Protein AF-A0ABD1F7T0-F1 (afdb_monomer_lite)

pLDDT: mean 81.69, std 9.95, range [51.38, 94.88]

Radius of gyration: 28.8 Å; chains: 1; bounding box: 38×27×97 Å

Organism: Hypothenemus hampei (NCBI:txid57062)

Sequence (113 aa):
MATAFLEFISVFTALTSLVLCATCKEEIKFSRSASRGLGFKISLQCGCDDVTYINSSPFINKSFEINRRIDRSERRVSCASMEARTARKSERASENSQFEVEEGTLYEAGIAD

Structure (mmCIF, N/CA/C/O backbone):
data_AF-A0ABD1F7T0-F1
#
_entry.id   AF-A0ABD1F7T0-F1
#
loop_
_atom_site.group_PDB
_atom_site.id
_atom_site.type_symbol
_atom_site.label_atom_id
_atom_site.label_alt_id
_atom_site.label_comp_id
_atom_site.label_asym_id
_atom_site.label_entity_id
_atom_site.label_seq_id
_atom_site.pdbx_PDB_ins_code
_atom_site.Cartn_x
_atom_site.Cartn_y
_atom_site.Cartn_z
_atom_site.occupancy
_atom_site.B_iso_or_equiv
_atom_site.auth_seq_id
_atom_site.auth_comp_id
_atom_site.auth_asym_id
_atom_site.auth_atom_id
_atom_site.pdbx_PDB_model_num
ATOM 1 N N . MET A 1 1 ? -11.866 8.534 -17.931 1.00 54.59 1 MET A N 1
ATOM 2 C CA . MET A 1 1 ? -12.017 7.752 -16.684 1.00 54.59 1 MET A CA 1
ATOM 3 C C . MET A 1 1 ? -11.525 8.617 -15.541 1.00 54.59 1 MET A C 1
ATOM 5 O O . MET A 1 1 ? -10.349 8.950 -15.536 1.00 54.59 1 MET A O 1
ATOM 9 N N . ALA A 1 2 ? -12.405 9.047 -14.639 1.00 52.03 2 ALA A N 1
ATOM 10 C CA . ALA A 1 2 ? -11.979 9.765 -13.443 1.00 52.03 2 ALA A CA 1
ATOM 11 C C . ALA A 1 2 ? -11.396 8.748 -12.453 1.00 52.03 2 ALA A C 1
ATOM 13 O O . ALA A 1 2 ? -12.101 7.853 -11.992 1.00 52.03 2 ALA A O 1
ATOM 14 N N . THR A 1 3 ? -10.100 8.835 -12.175 1.00 63.72 3 THR A N 1
ATOM 15 C CA . THR A 1 3 ? -9.465 8.060 -11.105 1.00 63.72 3 THR A CA 1
ATOM 16 C C . THR A 1 3 ? -9.754 8.745 -9.777 1.00 63.72 3 THR A C 1
ATOM 18 O O . THR A 1 3 ? -9.250 9.838 -9.529 1.00 63.72 3 THR A O 1
ATOM 21 N N . ALA A 1 4 ? -10.571 8.115 -8.936 1.00 72.31 4 ALA A N 1
ATOM 22 C CA . ALA A 1 4 ? -10.790 8.549 -7.563 1.00 72.31 4 ALA A CA 1
ATOM 23 C C . ALA A 1 4 ? -9.745 7.901 -6.644 1.00 72.31 4 ALA A C 1
ATOM 25 O O . ALA A 1 4 ? -9.541 6.686 -6.690 1.00 72.31 4 ALA A O 1
ATOM 26 N N . PHE A 1 5 ? -9.094 8.711 -5.811 1.00 75.69 5 PHE A N 1
ATOM 27 C CA . PHE A 1 5 ? -8.197 8.242 -4.759 1.00 75.69 5 PHE A CA 1
ATOM 28 C C . PHE A 1 5 ? -8.946 8.272 -3.429 1.00 75.69 5 PHE A C 1
ATOM 30 O O . PHE A 1 5 ? -9.522 9.294 -3.064 1.00 75.69 5 PHE A O 1
ATOM 37 N N . LEU A 1 6 ? -8.952 7.146 -2.717 1.00 77.31 6 LEU A N 1
ATOM 38 C CA . LEU A 1 6 ? -9.518 7.061 -1.375 1.00 77.31 6 LEU A CA 1
ATOM 39 C C . LEU A 1 6 ? -8.431 7.370 -0.346 1.00 77.31 6 LEU A C 1
ATOM 41 O O . LEU A 1 6 ? -7.393 6.708 -0.308 1.00 77.31 6 LEU A O 1
ATOM 45 N N . GLU A 1 7 ? -8.686 8.374 0.487 1.00 82.31 7 GLU A N 1
ATOM 46 C CA . GLU A 1 7 ? -7.817 8.744 1.599 1.00 82.31 7 GLU A CA 1
ATOM 47 C C . GLU A 1 7 ? -8.207 7.897 2.821 1.00 82.31 7 GLU A C 1
ATOM 49 O O . GLU A 1 7 ? -9.231 8.120 3.470 1.00 82.31 7 GLU A O 1
ATOM 54 N N . PHE A 1 8 ? -7.426 6.846 3.082 1.00 81.44 8 PHE A N 1
ATOM 55 C CA . PHE A 1 8 ? -7.761 5.851 4.101 1.00 81.44 8 PHE A CA 1
ATOM 56 C C . PHE A 1 8 ? -7.754 6.418 5.525 1.00 81.44 8 PHE A C 1
ATOM 58 O O . PHE A 1 8 ? -8.502 5.911 6.357 1.00 81.44 8 PHE A O 1
ATOM 65 N N . ILE A 1 9 ? -6.970 7.460 5.825 1.00 83.19 9 ILE A N 1
ATOM 66 C CA . ILE A 1 9 ? -6.943 8.068 7.164 1.00 83.19 9 ILE A CA 1
ATOM 67 C C . ILE A 1 9 ? -8.309 8.686 7.474 1.00 83.19 9 ILE A C 1
ATOM 69 O O . ILE A 1 9 ? -8.867 8.436 8.541 1.00 83.19 9 ILE A O 1
ATOM 73 N N . SER A 1 10 ? -8.895 9.406 6.522 1.00 86.31 10 SER A N 1
ATOM 74 C CA . SER A 1 10 ? -10.226 10.005 6.632 1.00 86.31 10 SER A CA 1
ATOM 75 C C . SER A 1 10 ? -11.302 8.940 6.814 1.00 86.31 10 SER A C 1
ATOM 77 O O . SER A 1 10 ? -12.172 9.084 7.671 1.00 86.31 10 SER A O 1
ATOM 79 N N . VAL A 1 11 ? -11.212 7.832 6.069 1.00 88.31 11 VAL A N 1
ATOM 80 C CA . VAL A 1 11 ? -12.154 6.710 6.200 1.00 88.31 11 VAL A CA 1
ATOM 81 C C . VAL A 1 11 ? -12.070 6.078 7.590 1.00 88.31 11 VAL A C 1
ATOM 83 O O . VAL A 1 11 ? -13.096 5.930 8.246 1.00 88.31 11 VAL A O 1
ATOM 86 N N . PHE A 1 12 ? -10.873 5.744 8.082 1.00 87.38 12 PHE A N 1
ATOM 87 C CA . PHE A 1 12 ? -10.719 5.162 9.422 1.00 87.38 12 PHE A CA 1
ATOM 88 C C . PHE A 1 12 ? -11.112 6.135 10.539 1.00 87.38 12 PHE A C 1
ATOM 90 O O . PHE A 1 12 ? -11.680 5.714 11.546 1.00 87.38 12 PHE A O 1
ATOM 97 N N . THR A 1 13 ? -10.878 7.434 10.348 1.00 87.00 13 THR A N 1
ATOM 98 C CA . THR A 1 13 ? -11.300 8.467 11.304 1.00 87.00 13 THR A CA 1
ATOM 99 C C . THR A 1 13 ? -12.823 8.534 11.391 1.00 87.00 13 THR A C 1
ATOM 101 O O . THR A 1 13 ? -13.371 8.502 12.488 1.00 87.00 13 THR A O 1
ATOM 104 N N . ALA A 1 14 ? -13.517 8.533 10.249 1.00 88.88 14 ALA A N 1
ATOM 105 C CA . ALA A 1 14 ? -14.977 8.479 10.212 1.00 88.88 14 ALA A CA 1
ATOM 106 C C . ALA A 1 14 ? -15.535 7.157 10.769 1.00 88.88 14 ALA A C 1
ATOM 108 O O . ALA A 1 14 ? -16.569 7.153 11.425 1.00 88.88 14 ALA A O 1
ATOM 109 N N . LEU A 1 15 ? -14.858 6.028 10.542 1.00 88.94 15 LEU A N 1
ATOM 110 C CA . LEU A 1 15 ? -15.286 4.732 11.080 1.00 88.94 15 LEU A CA 1
ATOM 111 C C . LEU A 1 15 ? -15.114 4.626 12.597 1.00 88.94 15 LEU A C 1
ATOM 113 O O . LEU A 1 15 ? -15.890 3.922 13.234 1.00 88.94 15 LEU A O 1
ATOM 117 N N . THR A 1 16 ? -14.137 5.321 13.182 1.00 87.56 16 THR A N 1
ATOM 118 C CA . THR A 1 16 ? -13.896 5.302 14.637 1.00 87.56 16 THR A CA 1
ATOM 119 C C . THR A 1 16 ? -15.125 5.773 15.421 1.00 87.56 16 THR A C 1
ATOM 121 O O . THR A 1 16 ? -15.437 5.195 16.455 1.00 87.56 16 THR A O 1
ATOM 124 N N . SER A 1 17 ? -15.867 6.759 14.904 1.00 86.38 17 SER A N 1
ATOM 125 C CA . SER A 1 17 ? -17.091 7.266 15.544 1.00 86.38 17 SER A CA 1
ATOM 126 C C . SER A 1 17 ? -18.356 6.466 15.213 1.00 86.38 17 SER A C 1
ATOM 128 O O . SER A 1 17 ? -19.402 6.696 15.815 1.00 86.38 17 SER A O 1
ATOM 130 N N . LEU A 1 18 ? -18.290 5.542 14.249 1.00 85.88 18 LEU A N 1
ATOM 131 C CA . LEU A 1 18 ? -19.441 4.756 13.788 1.00 85.88 18 LEU A CA 1
ATOM 132 C C . LEU A 1 18 ? -19.398 3.298 14.261 1.00 85.88 18 L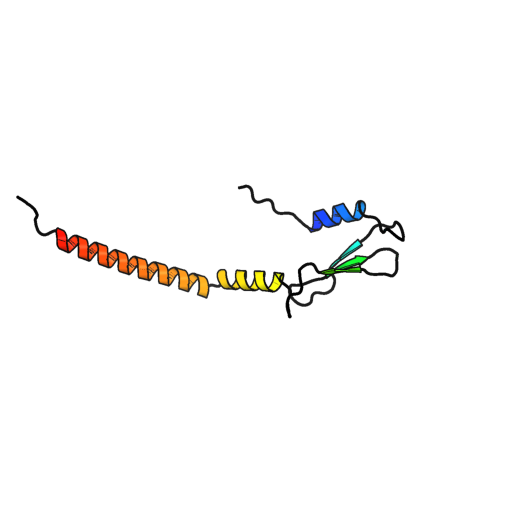EU A C 1
ATOM 134 O O . LEU A 1 18 ? -20.446 2.664 14.385 1.00 85.88 18 LEU A O 1
ATOM 138 N N . VAL A 1 19 ? -18.205 2.742 14.487 1.00 87.94 19 VAL A N 1
ATOM 139 C CA . VAL A 1 19 ? -18.010 1.324 14.807 1.00 87.94 19 VAL A CA 1
ATOM 140 C C . VAL A 1 19 ? -17.762 1.143 16.303 1.00 87.94 19 VAL A C 1
ATOM 142 O O . VAL A 1 19 ? -16.757 1.598 16.847 1.00 87.94 19 VAL A O 1
ATOM 145 N N . LEU A 1 20 ? -18.666 0.408 16.951 1.00 88.38 20 LEU A N 1
ATOM 146 C CA . LEU A 1 20 ? -18.584 0.046 18.366 1.00 88.38 20 LEU A CA 1
ATOM 147 C C . LEU A 1 20 ? -18.115 -1.403 18.536 1.00 88.38 20 LEU A C 1
ATOM 149 O O . LEU A 1 20 ? -18.424 -2.274 17.718 1.00 88.38 20 LEU A O 1
ATOM 153 N N . CYS A 1 21 ? -17.404 -1.680 19.627 1.00 86.38 21 CYS A N 1
ATOM 154 C CA . CYS A 1 21 ? -17.041 -3.041 20.006 1.00 86.38 21 CYS A CA 1
ATOM 155 C C . CYS A 1 21 ? -18.286 -3.852 20.395 1.00 86.38 21 CYS A C 1
ATOM 157 O O . CYS A 1 21 ? -19.114 -3.401 21.186 1.00 86.38 21 CYS A O 1
ATOM 159 N N . ALA A 1 22 ? -18.397 -5.083 19.891 1.00 86.19 22 ALA A N 1
ATOM 160 C CA . ALA A 1 22 ? -19.527 -5.962 20.193 1.00 86.19 22 ALA A CA 1
ATOM 161 C C . ALA A 1 22 ? -19.621 -6.342 21.686 1.00 86.19 22 ALA A C 1
ATOM 163 O O . ALA A 1 22 ? -20.720 -6.577 22.184 1.00 86.19 22 ALA A O 1
ATOM 164 N N . THR A 1 23 ? -18.486 -6.381 22.394 1.00 87.06 23 THR A N 1
ATOM 165 C CA . THR A 1 23 ? -18.404 -6.831 23.792 1.00 87.06 23 THR A CA 1
ATOM 166 C C . THR A 1 23 ? -18.547 -5.673 24.781 1.00 87.06 23 THR A C 1
ATOM 168 O O . THR A 1 23 ? -19.458 -5.689 25.605 1.00 87.06 23 THR A O 1
ATOM 171 N N . CYS A 1 24 ? -17.683 -4.650 24.701 1.00 87.38 24 CYS A N 1
ATOM 172 C CA . CYS A 1 24 ? -17.690 -3.527 25.651 1.00 87.38 24 CYS A CA 1
ATOM 173 C C . CYS A 1 24 ? -18.557 -2.332 25.226 1.00 87.38 24 CYS A C 1
ATOM 175 O O . CYS A 1 24 ? -18.767 -1.436 26.036 1.00 87.38 24 CYS A O 1
ATOM 177 N N . LYS A 1 25 ? -19.075 -2.304 23.986 1.00 88.00 25 LYS A N 1
ATOM 178 C CA . LYS A 1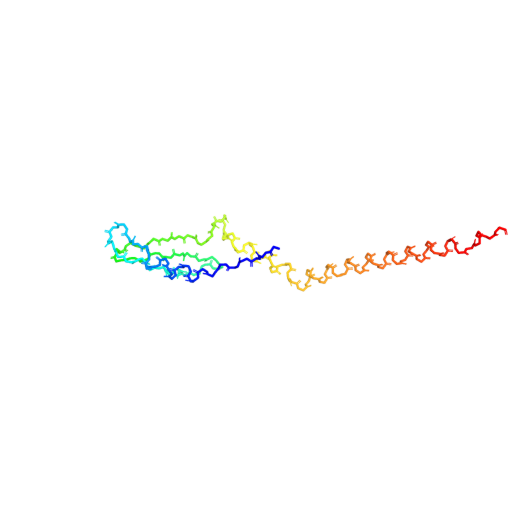 25 ? -19.840 -1.178 23.402 1.00 88.00 25 LYS A CA 1
ATOM 179 C C . LYS A 1 25 ? -19.104 0.166 23.362 1.00 88.00 25 LYS A C 1
ATOM 181 O O . LYS A 1 25 ? -19.728 1.188 23.094 1.00 88.00 25 LYS A O 1
ATOM 186 N N . GLU A 1 26 ? -17.797 0.171 23.587 1.00 85.81 26 GLU A N 1
ATOM 187 C CA . GLU A 1 26 ? -16.960 1.358 23.428 1.00 85.81 26 GLU A CA 1
ATOM 188 C C . GLU A 1 26 ? -16.488 1.525 21.980 1.00 85.81 26 GLU A C 1
ATOM 190 O O . GLU A 1 26 ? -16.518 0.585 21.176 1.00 85.81 26 GLU A O 1
ATOM 195 N N . GLU A 1 27 ? -16.030 2.734 21.661 1.00 86.31 27 GLU A N 1
ATOM 196 C CA . GLU A 1 27 ? -15.426 3.071 20.373 1.00 86.31 27 GLU A CA 1
ATOM 197 C C . GLU A 1 27 ? -14.124 2.293 20.143 1.00 86.31 27 GLU A C 1
ATOM 199 O O . GLU A 1 27 ? -13.291 2.132 21.042 1.00 86.31 27 GLU A O 1
ATOM 204 N N . ILE A 1 28 ? -13.926 1.830 18.908 1.00 88.88 28 ILE A N 1
ATOM 205 C CA . ILE A 1 28 ? -12.717 1.104 18.518 1.00 88.88 28 ILE A CA 1
ATOM 206 C C . ILE A 1 28 ? -11.686 2.080 17.956 1.00 88.88 28 ILE A C 1
ATOM 208 O O . ILE A 1 28 ? -11.915 2.727 16.937 1.00 88.88 28 ILE A O 1
ATOM 212 N N . LYS A 1 29 ? -10.497 2.120 18.558 1.00 88.00 29 LYS A N 1
ATOM 213 C CA . LYS A 1 29 ? -9.355 2.883 18.051 1.00 88.00 29 LYS A CA 1
ATOM 214 C C . LYS A 1 29 ? -8.553 2.043 17.065 1.00 88.00 29 LYS A C 1
ATOM 216 O O . LYS A 1 29 ? -8.022 0.986 17.413 1.00 88.00 29 LYS A O 1
ATOM 221 N N . PHE A 1 30 ? -8.418 2.548 15.844 1.00 89.06 30 PHE A N 1
ATOM 222 C CA . PHE A 1 30 ? -7.548 1.967 14.825 1.00 89.06 30 PHE A CA 1
ATOM 223 C C . PHE A 1 30 ? -6.140 2.541 14.960 1.00 89.06 30 PHE A C 1
ATOM 225 O O . PHE A 1 30 ? -5.936 3.752 14.898 1.00 89.06 30 PHE A O 1
ATOM 232 N N . SER A 1 31 ? -5.145 1.676 15.116 1.00 85.19 31 SER A N 1
ATOM 233 C CA . SER A 1 31 ? -3.741 2.075 15.176 1.00 85.19 31 SER A CA 1
ATOM 234 C C . SER A 1 31 ? -2.888 1.241 14.228 1.00 85.19 31 SER A C 1
ATOM 236 O O . SER A 1 31 ? -3.223 0.118 13.849 1.00 85.19 31 SER A O 1
ATOM 238 N N . ARG A 1 32 ? -1.760 1.811 13.804 1.00 83.38 32 ARG A N 1
ATOM 239 C CA . ARG A 1 32 ? -0.762 1.088 13.018 1.00 83.38 32 ARG A CA 1
ATOM 240 C C . ARG A 1 32 ? 0.178 0.352 13.967 1.00 83.38 32 ARG A C 1
ATOM 242 O O . ARG A 1 32 ? 0.881 0.986 14.749 1.00 83.38 32 ARG A O 1
ATOM 249 N N . SER A 1 33 ? 0.238 -0.969 13.849 1.00 80.44 33 SER A N 1
ATOM 250 C CA . SER A 1 33 ? 1.218 -1.794 14.553 1.00 80.44 33 SER A CA 1
ATOM 251 C C . SER A 1 33 ? 2.607 -1.681 13.909 1.00 80.44 33 SER A C 1
ATOM 253 O O . SER A 1 33 ? 2.732 -1.312 12.738 1.00 80.44 33 SER A O 1
ATOM 255 N N . ALA A 1 34 ? 3.652 -2.001 14.677 1.00 66.69 34 ALA A N 1
ATOM 256 C CA . ALA A 1 34 ? 5.047 -1.885 14.261 1.00 66.69 34 ALA A CA 1
ATOM 257 C C . ALA A 1 34 ? 5.304 -2.555 12.898 1.00 66.69 34 ALA A C 1
ATOM 259 O O . ALA A 1 34 ? 4.863 -3.674 12.623 1.00 66.69 34 ALA A O 1
ATOM 260 N N . SER A 1 35 ? 6.028 -1.847 12.033 1.00 66.62 35 SER A N 1
ATOM 261 C CA . SER A 1 35 ? 6.320 -2.272 10.667 1.00 66.62 35 SER A CA 1
ATOM 262 C C . SER A 1 35 ? 7.372 -3.382 10.642 1.00 66.62 35 SER A C 1
ATOM 264 O O . SER A 1 35 ? 8.479 -3.198 11.147 1.00 66.62 35 SER A O 1
ATOM 266 N N . ARG A 1 36 ? 7.075 -4.503 9.975 1.00 63.69 36 ARG A N 1
ATOM 267 C CA . ARG A 1 36 ? 8.107 -5.418 9.457 1.00 63.69 36 ARG A CA 1
ATOM 268 C C . ARG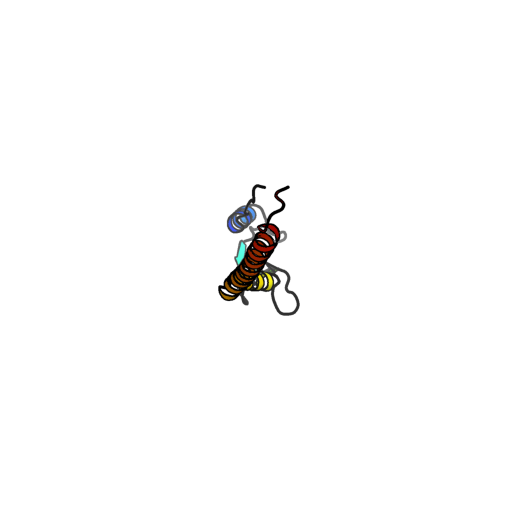 A 1 36 ? 8.227 -5.175 7.949 1.00 63.69 36 ARG A C 1
ATOM 270 O O . ARG A 1 36 ? 7.538 -5.812 7.154 1.00 63.69 36 ARG A O 1
ATOM 277 N N . GLY A 1 37 ? 9.080 -4.226 7.560 1.00 68.44 37 GLY A N 1
ATOM 278 C CA . GLY A 1 37 ? 9.208 -3.760 6.171 1.00 68.44 37 GLY A CA 1
ATOM 279 C C . GLY A 1 37 ? 8.044 -2.856 5.741 1.00 68.44 37 GLY A C 1
ATOM 280 O O . GLY A 1 37 ? 7.558 -2.066 6.543 1.00 68.44 37 GLY A O 1
ATOM 281 N N . LEU A 1 38 ? 7.583 -2.979 4.490 1.00 66.19 38 LEU A N 1
ATOM 282 C CA . LEU A 1 38 ? 6.461 -2.184 3.946 1.00 66.19 38 LEU A CA 1
ATOM 283 C C . LEU A 1 38 ? 5.077 -2.709 4.383 1.00 66.19 38 LEU A C 1
ATOM 285 O O . LEU A 1 38 ? 4.059 -2.058 4.152 1.00 66.19 38 LEU A O 1
ATOM 289 N N . GLY A 1 39 ? 5.025 -3.874 5.035 1.00 70.31 39 GLY A N 1
ATOM 290 C CA . GLY A 1 39 ? 3.804 -4.404 5.627 1.00 70.31 39 GLY A CA 1
ATOM 291 C C . GLY A 1 39 ? 3.648 -3.986 7.085 1.00 70.31 39 GLY A C 1
ATOM 292 O O . GLY A 1 39 ? 4.556 -4.152 7.905 1.00 70.31 39 GLY A O 1
ATOM 293 N N . PHE A 1 40 ? 2.461 -3.489 7.414 1.00 77.25 40 PHE A N 1
ATOM 294 C CA . PHE A 1 40 ? 2.037 -3.211 8.781 1.00 77.25 40 PHE A CA 1
ATOM 295 C C . PHE A 1 40 ? 0.728 -3.940 9.082 1.00 77.25 40 PHE A C 1
ATOM 297 O O . PHE A 1 40 ? -0.084 -4.212 8.191 1.00 77.25 40 PHE A O 1
ATOM 304 N N . LYS A 1 41 ? 0.529 -4.264 10.358 1.00 83.75 41 LYS A N 1
ATOM 305 C CA . LYS A 1 41 ? -0.764 -4.733 10.857 1.00 83.75 41 LYS A CA 1
ATOM 306 C C . LYS A 1 41 ? -1.560 -3.534 11.358 1.00 83.75 41 LYS A C 1
ATOM 308 O O . LYS A 1 41 ? -0.984 -2.588 11.891 1.00 83.75 41 LYS A O 1
ATOM 313 N N . ILE A 1 42 ? -2.867 -3.577 11.178 1.00 87.12 42 ILE A N 1
ATOM 314 C CA . I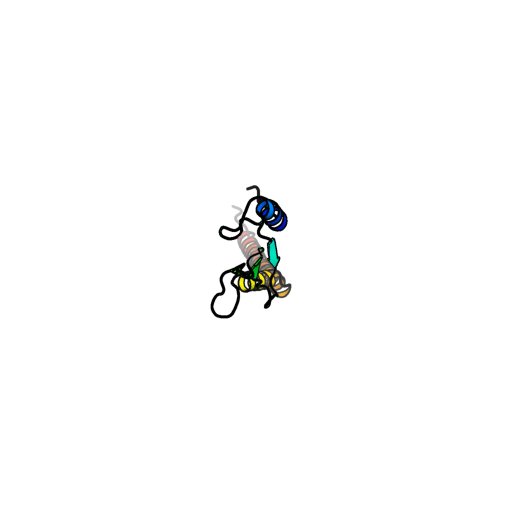LE A 1 42 ? -3.818 -2.639 11.761 1.00 87.12 42 ILE A CA 1
ATOM 315 C C . ILE A 1 42 ? -4.246 -3.255 13.091 1.00 87.12 42 ILE A C 1
ATOM 317 O O . ILE A 1 42 ? -4.778 -4.364 13.108 1.00 87.12 42 ILE A O 1
ATOM 321 N N . SER A 1 43 ? -3.950 -2.584 14.197 1.00 87.75 43 SER A N 1
ATOM 322 C CA . SER A 1 43 ? -4.433 -2.959 15.523 1.00 87.75 43 SER A CA 1
ATOM 323 C C . SER A 1 43 ? -5.760 -2.272 15.805 1.00 87.75 43 SER A C 1
ATOM 325 O O . SER A 1 43 ? -5.901 -1.068 15.592 1.00 87.75 43 SER A O 1
ATOM 327 N N . LEU A 1 44 ? -6.715 -3.051 16.299 1.00 88.44 44 LEU A N 1
ATOM 328 C CA . LEU A 1 44 ? -7.985 -2.586 16.828 1.00 88.44 44 LEU A CA 1
ATOM 329 C C . LEU A 1 44 ? -7.871 -2.652 18.345 1.00 88.44 44 LEU A C 1
ATOM 331 O O . LEU A 1 44 ? -7.664 -3.730 18.904 1.00 88.44 44 LEU A O 1
ATOM 335 N N . GLN A 1 45 ? -7.949 -1.491 18.983 1.00 87.38 45 GLN A N 1
ATOM 336 C CA . GLN A 1 45 ? -7.922 -1.353 20.432 1.00 87.38 45 GLN A CA 1
ATOM 337 C C . GLN A 1 45 ? -9.286 -0.863 20.901 1.00 87.38 45 GLN A C 1
ATOM 339 O O . GLN A 1 45 ? -9.799 0.134 20.397 1.00 87.38 45 GLN A O 1
ATOM 344 N N . CYS A 1 46 ? -9.859 -1.557 21.871 1.00 87.88 46 CYS A N 1
ATOM 345 C CA . CYS A 1 46 ? -11.042 -1.121 22.606 1.00 87.88 46 CYS A CA 1
ATOM 346 C C . CYS A 1 46 ? -10.738 -1.228 24.108 1.00 87.88 46 CYS A C 1
ATOM 348 O O . CYS A 1 46 ? -9.630 -1.622 24.467 1.00 87.88 46 CYS A O 1
ATOM 350 N N . GLY A 1 47 ? -11.680 -0.879 24.987 1.00 80.94 47 GLY A N 1
ATOM 351 C CA . GLY A 1 47 ? -11.498 -1.058 26.433 1.00 80.94 47 GLY A CA 1
ATOM 352 C C . GLY A 1 47 ? -11.452 -2.515 26.905 1.00 80.94 47 GLY A C 1
ATOM 353 O O . GLY A 1 47 ? -11.187 -2.758 28.077 1.00 80.94 47 GLY A O 1
ATOM 354 N N . CYS A 1 48 ? -11.698 -3.495 26.029 1.00 79.69 48 CYS A N 1
ATOM 355 C CA . CYS A 1 48 ? -11.320 -4.875 26.318 1.00 79.69 48 CYS A CA 1
ATOM 356 C C . CYS A 1 48 ? -9.797 -4.977 26.204 1.00 79.69 48 CYS A C 1
ATOM 358 O O . CYS A 1 48 ? -9.240 -4.541 25.199 1.00 79.69 48 CYS A O 1
ATOM 360 N N . ASP A 1 49 ? -9.131 -5.617 27.164 1.00 76.56 49 ASP A N 1
ATOM 361 C CA . ASP A 1 49 ? -7.680 -5.876 27.119 1.00 76.56 49 ASP A CA 1
ATOM 362 C C . ASP A 1 49 ? -7.232 -6.717 25.892 1.00 76.56 49 ASP A C 1
ATOM 364 O O . ASP A 1 49 ? -6.043 -6.967 25.683 1.00 76.56 49 ASP A O 1
ATOM 368 N N . ASP A 1 50 ? -8.177 -7.123 25.041 1.00 76.69 50 ASP A N 1
ATOM 369 C CA . ASP A 1 50 ? -7.968 -7.821 23.783 1.00 76.69 50 ASP A CA 1
ATOM 370 C C . ASP A 1 50 ? -7.634 -6.859 22.629 1.00 76.69 50 ASP A C 1
ATOM 372 O O . ASP A 1 50 ? -8.450 -6.047 22.182 1.00 76.69 50 ASP A O 1
ATOM 376 N N . VAL A 1 51 ? -6.436 -7.019 22.061 1.00 82.94 51 VAL A N 1
ATOM 377 C CA . VAL A 1 51 ? -6.015 -6.317 20.839 1.00 82.94 51 VAL A CA 1
ATOM 378 C C . VAL A 1 51 ? -6.153 -7.245 19.639 1.00 82.94 51 VAL A C 1
ATOM 380 O O . VAL A 1 51 ? -5.436 -8.240 19.514 1.00 82.94 51 VAL A O 1
ATOM 383 N N . THR A 1 52 ? -7.040 -6.893 18.706 1.00 85.12 52 THR A N 1
ATOM 384 C CA . THR A 1 52 ? -7.189 -7.63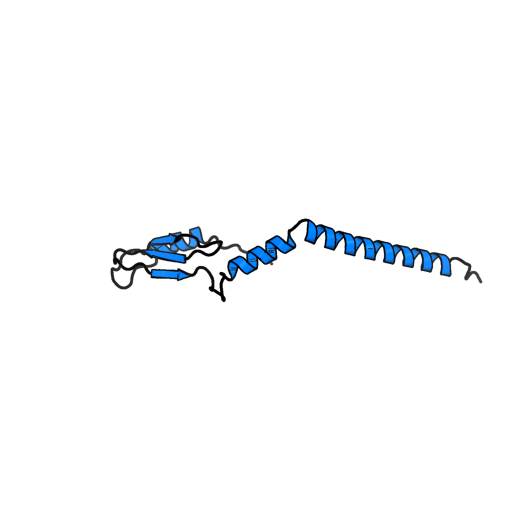9 17.448 1.00 85.12 52 THR A CA 1
ATOM 385 C C . THR A 1 52 ? -6.277 -7.055 16.376 1.00 85.12 52 THR A C 1
ATOM 387 O O . THR A 1 52 ? -6.178 -5.838 16.226 1.00 85.12 52 THR A O 1
ATOM 390 N N . TYR A 1 53 ? -5.624 -7.917 15.594 1.00 86.31 53 TYR A N 1
ATOM 391 C CA . TYR A 1 53 ? -4.739 -7.498 14.508 1.00 86.31 53 TYR A CA 1
ATOM 392 C C . TYR A 1 53 ? -5.272 -7.942 13.149 1.00 86.31 53 TYR A C 1
ATOM 394 O O . TYR A 1 53 ? -5.483 -9.129 12.911 1.00 86.31 53 TYR A O 1
ATOM 402 N N . ILE A 1 54 ? -5.387 -6.991 12.225 1.00 86.00 54 ILE A N 1
ATOM 403 C CA . ILE A 1 54 ? -5.716 -7.231 10.820 1.00 86.00 54 ILE A CA 1
ATOM 404 C C . ILE A 1 54 ? -4.473 -6.965 9.975 1.00 86.00 54 ILE A C 1
ATOM 406 O O . ILE A 1 54 ? -3.772 -5.971 10.159 1.00 86.00 54 ILE A O 1
ATOM 410 N N . ASN A 1 55 ? -4.171 -7.847 9.027 1.00 81.31 55 ASN A N 1
ATOM 411 C CA . ASN A 1 55 ? -3.084 -7.599 8.085 1.00 81.31 55 ASN A CA 1
ATOM 412 C C . ASN A 1 55 ? -3.551 -6.598 7.019 1.00 81.31 55 ASN A C 1
ATOM 414 O O . ASN A 1 55 ? -4.558 -6.840 6.360 1.00 81.31 55 ASN A O 1
ATOM 418 N N . SER A 1 56 ? -2.800 -5.510 6.811 1.00 80.50 56 SER A N 1
ATOM 419 C CA . SER A 1 56 ? -3.101 -4.517 5.763 1.00 80.50 56 SER A CA 1
ATOM 420 C C . SER A 1 56 ? -3.053 -5.121 4.348 1.00 80.50 56 SER A C 1
ATOM 422 O O . SER A 1 56 ? -3.766 -4.692 3.446 1.00 80.50 56 SER A O 1
ATOM 424 N N . SER A 1 57 ? -2.241 -6.165 4.148 1.00 79.06 57 SER A N 1
ATOM 425 C CA . SER A 1 57 ? -2.187 -6.926 2.896 1.00 79.06 57 SER A CA 1
ATOM 426 C C . SER A 1 57 ? -1.955 -8.420 3.151 1.00 79.06 57 SER A C 1
ATOM 428 O O . SER A 1 57 ? -1.459 -8.787 4.224 1.00 79.06 57 SER A O 1
ATOM 430 N N . PRO A 1 58 ? -2.286 -9.297 2.183 1.00 83.50 58 PRO A N 1
ATOM 431 C CA . PRO A 1 58 ? -1.990 -10.719 2.282 1.00 83.50 58 PRO A CA 1
ATOM 432 C C . PRO A 1 58 ? -0.493 -10.965 2.474 1.00 83.50 58 PRO A C 1
ATOM 434 O O . PRO A 1 58 ? 0.350 -10.408 1.763 1.00 83.50 58 PRO A O 1
ATOM 437 N N . PHE A 1 59 ? -0.168 -11.833 3.426 1.00 82.69 59 PHE A N 1
ATOM 438 C CA . PHE A 1 59 ? 1.187 -12.326 3.620 1.00 82.69 59 PHE A CA 1
ATOM 439 C C . PHE A 1 59 ? 1.383 -13.565 2.741 1.00 82.69 59 PHE A C 1
ATOM 441 O O . PHE A 1 59 ? 0.766 -14.599 2.987 1.00 82.69 59 PHE A O 1
ATOM 448 N N . ILE A 1 60 ? 2.197 -13.451 1.688 1.00 83.06 60 ILE A N 1
ATOM 449 C CA . ILE A 1 60 ? 2.407 -14.518 0.703 1.00 83.06 60 ILE A CA 1
ATOM 450 C C . ILE A 1 60 ? 3.838 -15.036 0.847 1.00 83.06 60 ILE A C 1
ATOM 452 O O . ILE A 1 60 ? 4.810 -14.322 0.590 1.00 83.06 60 ILE A O 1
ATOM 456 N N . ASN A 1 61 ? 3.972 -16.311 1.216 1.00 80.88 61 ASN A N 1
ATOM 457 C CA . ASN A 1 61 ? 5.239 -16.996 1.484 1.00 80.88 61 ASN A CA 1
ATOM 458 C C . ASN A 1 61 ? 6.077 -16.330 2.593 1.00 80.88 61 ASN A C 1
ATOM 460 O O . ASN A 1 61 ? 6.037 -16.761 3.740 1.00 80.88 61 ASN A O 1
ATOM 464 N N . LYS A 1 62 ? 6.866 -15.305 2.243 1.00 79.75 62 LYS A N 1
ATOM 465 C CA . LYS A 1 62 ? 7.848 -14.638 3.121 1.00 79.75 62 LYS A CA 1
ATOM 466 C C . LYS A 1 62 ? 7.714 -13.114 3.150 1.00 79.75 62 LYS A C 1
ATOM 468 O O . LYS A 1 62 ? 8.401 -12.467 3.935 1.00 79.75 62 LYS A O 1
ATOM 473 N N . SER A 1 63 ? 6.877 -12.532 2.295 1.00 76.62 63 SER A N 1
ATOM 474 C CA . SER A 1 63 ? 6.701 -11.084 2.207 1.00 76.62 63 SER A CA 1
ATOM 475 C C . SER A 1 63 ? 5.236 -10.712 2.021 1.00 76.62 63 SER A C 1
ATOM 477 O O . SER A 1 63 ? 4.399 -11.518 1.612 1.00 76.62 63 SER A O 1
ATOM 479 N N . PHE A 1 64 ? 4.916 -9.468 2.354 1.00 83.00 64 PHE A N 1
ATOM 480 C CA . PHE A 1 64 ? 3.601 -8.915 2.074 1.00 83.00 64 PHE A CA 1
ATOM 481 C C . PHE A 1 64 ? 3.448 -8.642 0.578 1.00 83.00 64 PHE A C 1
ATOM 483 O O . PHE A 1 64 ? 4.396 -8.221 -0.089 1.00 83.00 64 PHE A O 1
ATOM 490 N N . GLU A 1 65 ? 2.243 -8.857 0.053 1.00 86.44 65 GLU A N 1
ATOM 491 C CA . GLU A 1 65 ? 1.933 -8.638 -1.363 1.00 86.44 65 GLU A CA 1
ATOM 492 C C . GLU A 1 65 ? 2.255 -7.200 -1.806 1.00 86.44 65 GLU A C 1
ATOM 494 O O . GLU A 1 65 ? 2.804 -6.997 -2.893 1.00 86.44 65 GLU A O 1
ATOM 499 N N . ILE A 1 66 ? 2.042 -6.223 -0.914 1.00 84.75 66 ILE A N 1
ATOM 500 C CA . ILE A 1 66 ? 2.359 -4.816 -1.172 1.00 84.75 66 ILE A CA 1
ATOM 501 C C . ILE A 1 66 ? 3.852 -4.575 -1.418 1.00 84.75 66 ILE A C 1
ATOM 503 O O . ILE A 1 66 ? 4.196 -3.801 -2.311 1.00 84.75 66 ILE A O 1
ATOM 507 N N . ASN A 1 67 ? 4.743 -5.293 -0.723 1.00 82.38 67 ASN A N 1
ATOM 508 C CA . ASN A 1 67 ? 6.187 -5.194 -0.952 1.00 82.38 67 ASN A CA 1
ATOM 509 C C . ASN A 1 67 ? 6.504 -5.571 -2.404 1.00 82.38 67 ASN A C 1
ATOM 511 O O . ASN A 1 67 ? 7.221 -4.859 -3.094 1.00 82.38 67 ASN A O 1
ATOM 515 N N . ARG A 1 68 ? 5.879 -6.641 -2.913 1.00 83.25 68 ARG A N 1
ATOM 516 C CA . ARG A 1 68 ? 6.080 -7.106 -4.292 1.00 83.25 68 ARG A CA 1
ATOM 517 C C . ARG A 1 68 ? 5.576 -6.094 -5.326 1.00 83.25 68 ARG A C 1
ATOM 519 O O . ARG A 1 68 ? 6.162 -5.989 -6.407 1.00 83.25 68 ARG A O 1
ATOM 526 N N . ARG A 1 69 ? 4.491 -5.367 -5.031 1.00 84.56 69 ARG A N 1
ATOM 527 C CA . ARG A 1 69 ? 3.989 -4.290 -5.905 1.00 84.56 69 ARG A CA 1
ATOM 528 C C . ARG A 1 69 ? 4.957 -3.118 -5.957 1.00 84.56 69 ARG A C 1
ATOM 530 O O . ARG A 1 69 ? 5.252 -2.645 -7.054 1.00 84.56 69 ARG A O 1
ATOM 537 N N . ILE A 1 70 ? 5.448 -2.688 -4.797 1.00 85.81 70 ILE A N 1
ATOM 538 C CA . ILE A 1 70 ? 6.385 -1.569 -4.674 1.00 85.81 70 ILE A CA 1
ATOM 539 C C . ILE A 1 70 ? 7.700 -1.919 -5.371 1.00 85.81 70 ILE A C 1
ATOM 541 O O . ILE A 1 70 ? 8.073 -1.208 -6.299 1.00 85.81 70 ILE A O 1
ATOM 545 N N . ASP A 1 71 ? 8.288 -3.084 -5.086 1.00 86.44 71 ASP A N 1
ATOM 546 C CA . ASP A 1 71 ? 9.505 -3.567 -5.753 1.00 86.44 71 ASP A CA 1
ATOM 547 C C . ASP A 1 71 ? 9.361 -3.564 -7.284 1.00 86.44 71 ASP A C 1
ATOM 549 O O . ASP A 1 71 ? 10.263 -3.173 -8.028 1.00 86.44 71 ASP A O 1
ATOM 553 N N . ARG A 1 72 ? 8.206 -4.013 -7.799 1.00 87.38 72 ARG A N 1
ATOM 554 C CA . ARG A 1 72 ? 7.939 -4.026 -9.244 1.00 87.38 72 ARG A CA 1
ATOM 555 C C . ARG A 1 72 ? 7.807 -2.615 -9.812 1.00 87.38 72 ARG A C 1
ATOM 557 O O . ARG A 1 72 ? 8.228 -2.392 -10.947 1.00 87.38 72 ARG A O 1
ATOM 564 N N . SER A 1 73 ? 7.190 -1.702 -9.068 1.00 88.00 73 SER A N 1
ATOM 565 C CA . SER A 1 73 ? 7.042 -0.302 -9.459 1.00 88.00 73 SER A CA 1
ATOM 566 C C . SER A 1 73 ? 8.402 0.392 -9.504 1.00 88.00 73 SER A C 1
ATOM 568 O O . SER A 1 73 ? 8.773 0.940 -10.539 1.00 88.00 73 SER A O 1
ATOM 570 N N . GLU A 1 74 ? 9.196 0.269 -8.443 1.00 89.12 74 GLU A N 1
ATOM 571 C CA . GLU A 1 74 ? 10.543 0.836 -8.349 1.00 89.12 74 GLU A CA 1
ATOM 572 C C . GLU A 1 74 ? 11.446 0.330 -9.472 1.00 89.12 74 GLU A C 1
ATOM 574 O O . GLU A 1 74 ? 12.095 1.118 -10.157 1.00 89.12 74 GLU A O 1
ATOM 579 N N . ARG A 1 75 ? 11.400 -0.974 -9.774 1.00 87.94 75 ARG A N 1
ATOM 580 C CA . ARG A 1 75 ? 12.128 -1.540 -10.921 1.00 87.94 75 ARG A CA 1
ATOM 581 C C . ARG A 1 75 ? 11.722 -0.936 -12.260 1.00 87.94 75 ARG A C 1
ATOM 583 O O . ARG A 1 75 ? 12.549 -0.897 -13.159 1.00 87.94 75 ARG A O 1
ATOM 590 N N . ARG A 1 76 ? 10.471 -0.510 -12.446 1.00 84.19 76 ARG A N 1
ATOM 591 C CA . ARG A 1 76 ? 10.013 0.110 -13.706 1.00 84.19 76 ARG A CA 1
ATOM 592 C C . ARG A 1 76 ? 10.423 1.573 -13.816 1.00 84.19 76 ARG A C 1
ATOM 594 O O . ARG A 1 76 ? 10.646 2.046 -14.930 1.00 84.19 76 ARG A O 1
ATOM 601 N N . VAL A 1 77 ? 10.481 2.262 -12.682 1.00 88.75 77 VAL A N 1
ATOM 602 C CA . VAL A 1 77 ? 10.833 3.685 -12.582 1.00 88.75 77 VAL A CA 1
ATOM 603 C C . VAL A 1 77 ? 12.350 3.881 -12.475 1.00 88.75 77 VAL A C 1
ATOM 605 O O . VAL A 1 77 ? 12.835 4.995 -12.629 1.00 88.75 77 VAL A O 1
ATOM 608 N N . SER A 1 78 ? 13.124 2.811 -12.270 1.00 90.06 78 SER A N 1
ATOM 609 C CA . SER A 1 78 ? 14.581 2.903 -12.210 1.00 90.06 78 SER A CA 1
ATOM 610 C C . SER A 1 78 ? 15.184 3.445 -13.513 1.00 90.06 78 SER A C 1
ATOM 612 O O . SER A 1 78 ? 14.729 3.123 -14.616 1.00 90.06 78 SER A O 1
ATOM 614 N N . CYS A 1 79 ? 16.241 4.253 -13.373 1.00 83.75 79 CYS A N 1
ATOM 615 C CA . CYS A 1 79 ? 16.943 4.896 -14.488 1.00 83.75 79 CYS A CA 1
ATOM 616 C C . CYS A 1 79 ? 17.414 3.870 -15.525 1.00 83.75 79 CYS A C 1
ATOM 618 O O . CYS A 1 79 ? 17.088 3.998 -16.698 1.00 83.75 79 CYS A O 1
ATOM 620 N N . ALA A 1 80 ? 18.006 2.761 -15.071 1.00 86.38 80 ALA A N 1
ATOM 621 C CA . ALA A 1 80 ? 18.424 1.658 -15.936 1.00 86.38 80 ALA A CA 1
ATOM 622 C C . ALA A 1 80 ? 17.271 1.071 -16.776 1.00 86.38 80 ALA A C 1
ATOM 624 O O . ALA A 1 80 ? 17.428 0.798 -17.966 1.00 86.38 80 ALA A O 1
ATOM 625 N N . SER A 1 81 ? 16.082 0.900 -16.185 1.00 85.44 81 SER A N 1
ATOM 626 C CA . SER A 1 81 ? 14.905 0.405 -16.911 1.00 85.44 81 SER A CA 1
ATOM 627 C C . SER A 1 81 ? 14.333 1.432 -17.886 1.00 85.44 81 SER A C 1
ATOM 629 O O . SER A 1 81 ? 13.664 1.054 -18.850 1.00 85.44 81 SER A O 1
ATOM 631 N N . MET A 1 82 ? 14.522 2.727 -17.632 1.00 89.06 82 MET A N 1
ATOM 632 C CA . MET A 1 82 ? 14.145 3.794 -18.561 1.00 89.06 82 MET A CA 1
ATOM 633 C C . MET A 1 82 ? 15.140 3.885 -19.718 1.00 89.06 82 MET A C 1
ATOM 635 O O . MET A 1 82 ? 14.723 3.814 -20.869 1.00 89.06 82 MET A O 1
ATOM 639 N N . GLU A 1 83 ? 16.437 3.936 -19.423 1.00 90.75 83 GLU A N 1
ATOM 640 C CA . GLU A 1 83 ? 17.530 3.974 -20.399 1.00 90.75 83 GLU A CA 1
ATOM 641 C C . GLU A 1 83 ? 17.469 2.788 -21.361 1.00 90.75 83 GLU A C 1
ATOM 643 O O . GLU A 1 83 ? 17.461 2.987 -22.571 1.00 90.75 83 GLU A O 1
ATOM 648 N N . ALA A 1 84 ? 17.299 1.564 -20.851 1.00 90.50 84 ALA A N 1
ATOM 649 C CA . ALA A 1 84 ? 17.172 0.378 -21.696 1.00 90.50 84 ALA A CA 1
ATOM 650 C C . ALA A 1 84 ? 15.944 0.429 -22.626 1.00 90.50 84 ALA A C 1
ATOM 652 O O . ALA A 1 84 ? 15.974 -0.114 -23.731 1.00 90.50 84 ALA A O 1
ATOM 653 N N . ARG A 1 85 ? 14.844 1.069 -22.201 1.00 88.62 85 ARG A N 1
ATOM 654 C CA . ARG A 1 85 ? 13.663 1.272 -23.059 1.00 88.62 85 ARG A CA 1
ATOM 655 C C . ARG A 1 85 ? 13.931 2.319 -24.133 1.00 88.62 85 ARG A C 1
ATOM 657 O O . ARG A 1 85 ? 13.524 2.112 -25.273 1.00 88.62 85 ARG A O 1
ATOM 664 N N . THR A 1 86 ? 14.602 3.410 -23.776 1.00 92.06 86 THR A N 1
ATOM 665 C CA . THR A 1 86 ? 14.972 4.474 -24.712 1.00 92.06 86 THR A CA 1
ATOM 666 C C . THR A 1 86 ? 15.971 3.969 -25.752 1.00 92.06 86 THR A C 1
ATOM 668 O O . THR A 1 86 ? 15.729 4.179 -26.934 1.00 92.06 86 THR A O 1
ATOM 671 N N . ALA A 1 87 ? 17.000 3.219 -25.341 1.00 94.62 87 ALA A N 1
ATOM 672 C CA . ALA A 1 87 ? 18.010 2.639 -26.229 1.00 94.62 87 ALA A CA 1
ATOM 673 C C . ALA A 1 87 ? 17.394 1.699 -27.279 1.00 94.62 87 ALA A C 1
ATOM 675 O O . ALA A 1 87 ? 17.584 1.889 -28.475 1.00 94.62 87 ALA A O 1
ATOM 676 N N . ARG A 1 88 ? 16.535 0.758 -26.859 1.00 94.62 88 ARG A N 1
ATOM 677 C CA . ARG A 1 88 ? 15.824 -0.138 -27.795 1.00 94.62 88 ARG A CA 1
ATOM 678 C C . ARG A 1 88 ? 14.923 0.619 -28.767 1.00 94.62 88 ARG A C 1
ATOM 680 O O . ARG A 1 88 ? 14.704 0.179 -29.892 1.00 94.62 88 ARG A O 1
ATOM 687 N N . LYS A 1 89 ? 14.342 1.734 -28.314 1.00 94.88 89 LYS A N 1
ATOM 688 C CA . LYS A 1 89 ? 13.490 2.572 -29.158 1.00 94.88 89 LYS A CA 1
ATOM 689 C C . LYS A 1 89 ? 14.324 3.366 -30.166 1.00 94.88 89 LYS A C 1
ATOM 691 O O . LYS A 1 89 ? 13.881 3.492 -31.300 1.00 94.88 89 LYS A O 1
ATOM 696 N N . SER A 1 90 ? 15.500 3.868 -29.780 1.00 93.56 90 SER A N 1
ATOM 697 C CA . SER A 1 90 ? 16.408 4.579 -30.687 1.00 93.56 90 SER A CA 1
ATOM 698 C C . SER A 1 90 ? 17.079 3.652 -31.695 1.00 93.56 90 SER A C 1
ATOM 700 O O . SER A 1 90 ? 17.187 4.036 -32.850 1.00 93.56 90 SER A O 1
ATOM 702 N N . GLU A 1 91 ? 17.462 2.435 -31.298 1.00 94.31 91 GLU A N 1
ATOM 703 C CA . GLU A 1 91 ? 18.009 1.416 -32.210 1.00 94.31 91 GLU A CA 1
ATOM 704 C C . GLU A 1 91 ? 16.992 1.082 -33.302 1.00 94.31 91 GLU A C 1
ATOM 706 O O . GLU A 1 91 ? 17.267 1.285 -34.482 1.00 94.31 91 GLU A O 1
ATOM 711 N N . ARG A 1 92 ? 15.764 0.718 -32.914 1.00 92.62 92 ARG A N 1
ATOM 712 C CA . ARG A 1 92 ? 14.690 0.441 -33.877 1.00 92.62 92 ARG A CA 1
ATOM 713 C C . ARG A 1 92 ? 14.363 1.647 -34.759 1.00 92.62 92 ARG A C 1
ATOM 715 O O . ARG A 1 92 ? 14.044 1.474 -35.928 1.00 92.62 92 ARG A O 1
ATOM 722 N N . ALA A 1 93 ? 14.410 2.861 -34.209 1.00 93.44 93 ALA A N 1
ATOM 723 C CA . ALA A 1 93 ? 14.214 4.069 -35.005 1.00 93.44 93 ALA A CA 1
ATOM 724 C C . ALA A 1 93 ? 15.346 4.252 -36.028 1.00 93.44 93 ALA A C 1
ATOM 726 O O . ALA A 1 93 ? 15.064 4.563 -37.177 1.00 93.44 93 ALA A O 1
ATOM 727 N N . SER A 1 94 ? 16.601 4.004 -35.635 1.00 91.69 94 SER A N 1
ATOM 728 C CA . SER A 1 94 ? 17.749 4.090 -36.541 1.00 91.69 94 SER A CA 1
ATOM 729 C C . SER A 1 94 ? 17.708 3.035 -37.646 1.00 91.69 94 SER A C 1
ATOM 731 O O . SER A 1 94 ? 17.964 3.375 -38.795 1.00 91.69 94 SER A O 1
ATOM 733 N N . GLU A 1 95 ? 17.312 1.799 -37.327 1.00 91.62 95 GLU A N 1
ATOM 734 C CA . GLU A 1 95 ? 17.084 0.733 -38.310 1.00 91.62 95 GLU A CA 1
ATOM 735 C C . GLU A 1 95 ? 15.990 1.140 -39.303 1.00 91.62 95 GLU A C 1
ATOM 737 O O . GLU A 1 95 ? 16.201 1.080 -40.508 1.00 91.62 95 GLU A O 1
ATOM 742 N N . ASN A 1 96 ? 14.846 1.633 -38.814 1.00 89.69 96 ASN A N 1
ATOM 743 C CA . ASN A 1 96 ? 13.746 2.059 -39.682 1.00 89.69 96 ASN A CA 1
ATOM 744 C C . ASN A 1 96 ? 14.160 3.201 -40.619 1.00 89.69 96 ASN A C 1
ATOM 746 O O . ASN A 1 96 ? 13.827 3.179 -41.796 1.00 89.69 96 ASN A O 1
ATOM 750 N N . SER A 1 97 ? 14.929 4.169 -40.115 1.00 88.62 97 SER A N 1
ATOM 751 C CA . SER A 1 97 ? 15.459 5.260 -40.934 1.00 88.62 97 SER A CA 1
ATOM 752 C C . SER A 1 97 ? 16.477 4.781 -41.971 1.00 88.62 97 SER A C 1
ATOM 754 O O . SER A 1 97 ? 16.535 5.347 -43.057 1.00 88.62 97 SER A O 1
ATOM 756 N N . GLN A 1 98 ? 17.270 3.746 -41.673 1.00 87.31 98 GLN A N 1
ATOM 757 C CA . GLN A 1 98 ? 18.161 3.135 -42.664 1.00 87.31 98 GLN A CA 1
ATOM 758 C C . GLN A 1 98 ? 17.363 2.468 -43.789 1.00 87.31 98 GLN A C 1
ATOM 760 O O . GLN A 1 98 ? 17.673 2.703 -44.954 1.00 87.31 98 GLN A O 1
ATOM 765 N N . PHE A 1 99 ? 16.306 1.722 -43.453 1.00 84.94 99 PHE A N 1
ATOM 766 C CA . PHE A 1 99 ? 15.428 1.104 -44.452 1.00 84.94 99 PHE A CA 1
ATOM 767 C C . PHE A 1 99 ? 14.711 2.141 -45.326 1.00 84.94 99 PHE A C 1
ATOM 769 O O . PHE A 1 99 ? 14.662 1.974 -46.537 1.00 84.94 99 PHE A O 1
ATOM 776 N N . GLU A 1 100 ? 14.221 3.243 -44.751 1.00 81.69 100 GLU A N 1
ATOM 777 C CA . GLU A 1 100 ? 13.580 4.325 -45.518 1.00 81.69 100 GLU A CA 1
ATOM 778 C C . GLU A 1 100 ? 14.534 4.968 -46.545 1.00 81.69 100 GLU A C 1
ATOM 780 O O . GLU A 1 100 ? 14.123 5.287 -47.660 1.00 81.69 100 GLU A O 1
ATOM 785 N N . VAL A 1 101 ? 15.815 5.141 -46.198 1.00 82.69 101 VAL A N 1
ATOM 786 C CA . VAL A 1 101 ? 16.836 5.686 -47.113 1.00 82.69 101 VAL A CA 1
ATOM 787 C C . VAL A 1 101 ? 17.197 4.679 -48.210 1.00 82.69 101 VAL A C 1
ATOM 789 O O . VAL A 1 101 ? 17.338 5.052 -49.377 1.00 82.69 101 VAL A O 1
ATOM 792 N N . GLU A 1 102 ? 17.342 3.403 -47.853 1.00 74.81 102 GLU A N 1
ATOM 793 C CA . GLU A 1 102 ? 17.655 2.332 -48.803 1.00 74.81 102 GLU A CA 1
ATOM 794 C C . GLU A 1 102 ? 16.506 2.110 -49.799 1.00 74.81 102 GLU A C 1
ATOM 796 O O . GLU A 1 102 ? 16.741 2.043 -51.004 1.00 74.81 102 GLU A O 1
ATOM 801 N N . GLU A 1 103 ? 15.252 2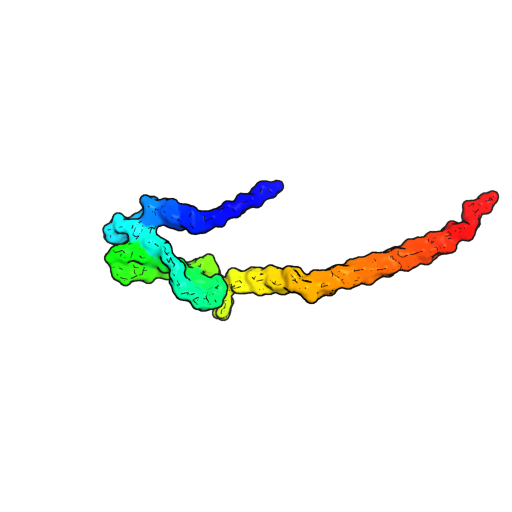.102 -49.335 1.00 75.62 103 GLU A N 1
ATOM 802 C CA . GLU A 1 103 ? 14.079 2.036 -50.213 1.00 75.62 103 GLU A CA 1
ATOM 803 C C . GLU A 1 103 ? 13.943 3.296 -51.083 1.00 75.62 103 GLU A C 1
ATOM 805 O O . GLU A 1 103 ? 13.687 3.182 -52.280 1.00 75.62 103 GLU A O 1
ATOM 810 N N . GLY A 1 104 ? 14.168 4.495 -50.533 1.00 71.56 104 GLY A N 1
ATOM 811 C CA . GLY A 1 104 ? 14.104 5.748 -51.296 1.00 71.56 104 GLY A CA 1
ATOM 812 C C . GLY A 1 104 ? 15.099 5.796 -52.461 1.00 71.56 104 GLY A C 1
ATOM 813 O O . GLY A 1 104 ? 14.719 6.100 -53.589 1.00 71.56 104 GLY A O 1
ATOM 814 N N . THR A 1 105 ? 16.352 5.402 -52.224 1.00 66.31 105 THR A N 1
ATOM 815 C CA . THR A 1 105 ? 17.396 5.370 -53.269 1.00 66.31 105 THR A CA 1
ATOM 816 C C . THR A 1 105 ? 17.161 4.294 -54.339 1.00 66.31 105 THR A C 1
ATOM 818 O O . THR A 1 105 ? 17.586 4.467 -55.482 1.00 66.31 105 THR A O 1
ATOM 821 N N . LEU A 1 106 ? 16.457 3.203 -54.009 1.00 66.31 106 LEU A N 1
ATOM 822 C CA . LEU A 1 106 ? 16.147 2.108 -54.937 1.00 66.31 106 LEU A CA 1
ATOM 823 C C . LEU A 1 106 ? 15.099 2.494 -56.000 1.00 66.31 106 LEU A C 1
ATOM 825 O O . LEU A 1 106 ? 15.171 2.006 -57.127 1.00 66.31 106 LEU A O 1
ATOM 829 N N . TYR A 1 107 ? 14.147 3.372 -55.665 1.00 64.94 107 TYR A N 1
ATOM 830 C CA . TYR A 1 107 ? 13.069 3.802 -56.573 1.00 64.94 107 TYR A CA 1
ATOM 831 C C . TYR A 1 107 ? 13.283 5.194 -57.199 1.00 64.94 107 TYR A C 1
ATOM 833 O O . TYR A 1 107 ? 12.473 5.623 -58.020 1.00 64.94 107 TYR A O 1
ATOM 841 N N . GLU A 1 108 ? 14.369 5.902 -56.866 1.00 60.88 108 GLU A N 1
ATOM 842 C CA . GLU A 1 108 ? 14.680 7.233 -57.419 1.00 60.88 108 GLU A CA 1
ATOM 843 C C . GLU A 1 108 ? 15.189 7.201 -58.875 1.00 60.88 108 GLU A C 1
ATOM 845 O O . GLU A 1 108 ? 15.045 8.183 -59.609 1.00 60.88 108 GLU A O 1
ATOM 850 N N . ALA A 1 109 ? 15.743 6.076 -59.341 1.00 61.75 109 ALA A N 1
ATOM 851 C CA . ALA A 1 109 ? 16.227 5.929 -60.713 1.00 61.75 109 ALA A CA 1
ATOM 852 C C . ALA A 1 109 ? 15.088 5.588 -61.697 1.00 61.75 109 ALA A C 1
ATOM 854 O O . ALA A 1 109 ? 14.971 4.463 -62.170 1.00 61.75 109 ALA A O 1
ATOM 855 N N . GLY A 1 110 ? 14.271 6.594 -62.018 1.00 58.19 110 GLY A N 1
ATOM 856 C CA . GLY A 1 110 ? 13.558 6.719 -63.294 1.00 58.19 110 GLY A CA 1
ATOM 857 C C . GLY A 1 110 ? 12.606 5.587 -63.690 1.00 58.19 110 GLY A C 1
ATOM 858 O O . GLY A 1 110 ? 12.914 4.798 -64.579 1.00 58.19 110 GLY A O 1
ATOM 859 N N . ILE A 1 111 ? 11.377 5.628 -63.172 1.00 56.94 111 ILE A N 1
ATOM 860 C CA . ILE A 1 111 ? 10.208 5.363 -64.022 1.00 56.94 111 ILE A CA 1
ATOM 861 C C . ILE A 1 111 ? 9.797 6.728 -64.586 1.00 56.94 111 ILE A C 1
ATOM 863 O O . ILE A 1 111 ? 8.984 7.436 -63.998 1.00 56.94 111 ILE A O 1
ATOM 867 N N . ALA A 1 112 ? 10.476 7.147 -65.651 1.00 56.38 112 ALA A N 1
ATOM 868 C CA . ALA A 1 112 ? 10.034 8.229 -66.517 1.00 56.38 112 ALA A CA 1
ATOM 869 C C . ALA A 1 112 ? 9.957 7.641 -67.929 1.00 56.38 112 ALA A C 1
ATOM 871 O O . ALA A 1 112 ? 10.971 7.221 -68.488 1.00 56.38 112 ALA A O 1
ATOM 872 N N . ASP A 1 113 ? 8.720 7.520 -68.387 1.00 51.38 113 ASP A N 1
ATOM 873 C CA . ASP A 1 113 ? 8.213 6.974 -69.646 1.00 51.38 113 ASP A CA 1
ATOM 874 C C . ASP A 1 113 ? 8.810 7.638 -70.901 1.00 51.38 113 ASP A C 1
ATOM 876 O O . ASP A 1 113 ? 9.062 8.867 -70.880 1.00 51.38 113 ASP A O 1
#

Secondary structure (DSSP, 8-state):
---PPP-HHHHHHHHHTTPBPTTT-PBPEEEEPPPBTTB-EEEEE-SSS--EEEESS-EETTEEHHHHHHHHHHHHHSHHHHHHHHHHHHHHHHHHHHHHHHHHHHH-S----

Foldseek 3Di:
DDDDDDDVVVVLVVVQVVDADPPPRFGWDWDWADDPDPWTWIWTDDVPPDIDTHTPADDDDHRGPVVVVVVVVCVCVDPVNVVVVVVVVVVVVVVVVVVVVVVVVVPPPDPPD